Protein AF-A0A7C3KRK9-F1 (afdb_monomer_lite)

pLDDT: mean 82.7, std 10.04, range [40.62, 93.94]

Secondary structure (DSSP, 8-state):
-----HHHHHHHHHHHHHHHHHHHHHHHHS-S-HHHHHHHHHHHHHHHHHHHHHHTT------HHHHHHHHHHHHHHHHHHHHHHHHHHHS-HHHHHHHHHTHHHHHHHHHHHHH-PPP-HHHHHHHHHHHHHHH-

Structure (mmCIF, N/CA/C/O backbone):
data_AF-A0A7C3KRK9-F1
#
_entry.id   AF-A0A7C3KRK9-F1
#
loop_
_atom_site.group_PDB
_atom_site.id
_atom_site.type_symbol
_atom_site.label_atom_id
_atom_site.label_alt_id
_atom_site.label_comp_id
_atom_site.label_asym_id
_atom_site.label_entity_id
_atom_site.label_seq_id
_atom_site.pdbx_PDB_ins_code
_atom_site.Cartn_x
_atom_site.Cartn_y
_atom_site.Cartn_z
_atom_site.occupancy
_atom_site.B_iso_or_equiv
_atom_site.auth_seq_id
_atom_site.auth_comp_id
_atom_site.auth_asym_id
_atom_site.auth_atom_id
_atom_site.pdbx_PDB_model_num
ATOM 1 N N . MET A 1 1 ? -13.122 -12.830 22.934 1.00 40.62 1 MET A N 1
ATOM 2 C CA . MET A 1 1 ? -11.988 -11.939 22.608 1.00 40.62 1 MET A CA 1
ATOM 3 C C . MET A 1 1 ? -10.726 -12.620 23.101 1.00 40.62 1 MET A C 1
ATOM 5 O O . MET A 1 1 ? -10.490 -12.672 24.301 1.00 40.62 1 MET A O 1
ATOM 9 N N . GLU A 1 2 ? -10.026 -13.294 22.194 1.00 44.75 2 GLU A N 1
ATOM 10 C CA . GLU A 1 2 ? -8.923 -14.201 22.517 1.00 44.75 2 GLU A CA 1
ATOM 11 C C . GLU A 1 2 ? -7.657 -13.413 22.881 1.00 44.75 2 GLU A C 1
ATOM 13 O O . GLU A 1 2 ? -7.283 -12.461 22.195 1.00 44.75 2 GLU A O 1
ATOM 18 N N . LYS A 1 3 ? -7.012 -13.791 23.991 1.00 44.69 3 LYS A N 1
ATOM 19 C CA . LYS A 1 3 ? -5.736 -13.230 24.446 1.00 44.69 3 LYS A CA 1
ATOM 20 C C . LYS A 1 3 ? -4.624 -13.684 23.499 1.00 44.69 3 LYS A C 1
ATOM 22 O O . LYS A 1 3 ? -3.943 -14.673 23.764 1.00 44.69 3 LYS A O 1
ATOM 27 N N . VAL A 1 4 ? -4.428 -12.961 22.401 1.00 55.09 4 VAL A N 1
ATOM 28 C CA . VAL A 1 4 ? -3.305 -13.221 21.497 1.00 55.09 4 VAL A CA 1
ATOM 29 C C . VAL A 1 4 ? -2.008 -12.841 22.216 1.00 55.09 4 VAL A C 1
ATOM 31 O O . VAL A 1 4 ? -1.720 -11.674 22.472 1.00 55.09 4 VAL A O 1
ATOM 34 N N . THR A 1 5 ? -1.248 -13.855 22.626 1.00 56.28 5 THR A N 1
ATOM 35 C CA . THR A 1 5 ? 0.038 -13.697 23.319 1.00 56.28 5 THR A CA 1
ATOM 36 C C . THR A 1 5 ? 1.063 -13.084 22.355 1.00 56.28 5 THR A C 1
ATOM 38 O O . THR A 1 5 ? 1.070 -13.432 21.177 1.00 56.28 5 THR A O 1
ATOM 41 N N . ALA A 1 6 ? 1.965 -12.214 22.824 1.00 61.75 6 ALA A N 1
ATOM 42 C CA . ALA A 1 6 ? 2.903 -11.454 21.978 1.00 61.75 6 ALA A CA 1
ATOM 43 C C . ALA A 1 6 ? 3.701 -12.299 20.954 1.00 61.75 6 ALA A C 1
ATOM 45 O O . ALA A 1 6 ? 3.977 -11.831 19.852 1.00 61.75 6 ALA A O 1
ATOM 46 N N . ARG A 1 7 ? 4.016 -13.566 21.268 1.00 61.59 7 ARG A N 1
ATOM 47 C CA . ARG A 1 7 ? 4.690 -14.504 20.347 1.00 61.59 7 ARG A CA 1
ATOM 48 C C . ARG A 1 7 ? 3.815 -14.928 19.158 1.00 61.59 7 ARG A C 1
ATOM 50 O O . ARG A 1 7 ? 4.330 -15.077 18.054 1.00 61.59 7 ARG A O 1
ATOM 57 N N . ASN A 1 8 ? 2.504 -15.071 19.361 1.00 67.75 8 ASN A N 1
ATOM 58 C CA . ASN A 1 8 ? 1.561 -15.393 18.286 1.00 67.75 8 ASN A CA 1
ATOM 59 C C . ASN A 1 8 ? 1.435 -14.225 17.298 1.00 67.75 8 ASN A C 1
ATOM 61 O O . ASN A 1 8 ? 1.325 -14.463 16.100 1.00 67.75 8 ASN A O 1
ATOM 65 N N . ASN A 1 9 ? 1.547 -12.979 17.772 1.00 78.81 9 ASN A N 1
ATOM 66 C CA . ASN A 1 9 ? 1.531 -11.799 16.901 1.00 78.81 9 ASN A CA 1
ATOM 67 C C . ASN A 1 9 ? 2.736 -11.760 15.955 1.00 78.81 9 ASN A C 1
ATOM 69 O O . ASN A 1 9 ? 2.569 -11.441 14.783 1.00 78.81 9 ASN A O 1
ATOM 73 N N . PHE A 1 10 ? 3.935 -12.127 16.422 1.00 84.06 10 PHE A N 1
ATOM 74 C CA . PHE A 1 10 ? 5.116 -12.172 15.553 1.00 84.06 10 PHE A CA 1
ATOM 75 C C . PHE A 1 10 ? 4.976 -13.207 14.437 1.00 84.06 10 PHE A C 1
ATOM 77 O O . PHE A 1 10 ? 5.263 -12.893 13.283 1.00 84.06 10 PHE A O 1
ATOM 84 N N . LEU A 1 11 ? 4.505 -14.415 14.753 1.00 88.31 11 LEU A N 1
ATOM 85 C CA . LEU A 1 11 ? 4.273 -15.450 13.741 1.00 88.31 11 LEU A CA 1
ATOM 86 C C . LEU A 1 11 ? 3.169 -15.044 12.760 1.00 88.31 11 LEU A C 1
ATOM 88 O O . LEU A 1 11 ? 3.333 -15.212 11.554 1.00 88.31 11 LEU A O 1
ATOM 92 N N . LEU A 1 12 ? 2.082 -14.451 13.261 1.00 86.56 12 LEU A N 1
ATOM 93 C CA . LEU A 1 12 ? 0.993 -13.952 12.428 1.00 86.56 12 LEU A CA 1
ATOM 94 C C . LEU A 1 12 ? 1.478 -12.861 11.465 1.00 86.56 12 LEU A C 1
ATOM 96 O O . LEU A 1 12 ? 1.147 -12.903 10.287 1.00 86.56 12 LEU A O 1
ATOM 100 N N . LEU A 1 13 ? 2.300 -11.919 11.938 1.00 88.75 13 LEU A N 1
ATOM 101 C CA . LEU A 1 13 ? 2.879 -10.871 11.094 1.00 88.75 13 LEU A CA 1
ATOM 102 C C . LEU A 1 13 ? 3.757 -11.454 9.986 1.00 88.75 13 LEU A C 1
ATOM 104 O O . LEU A 1 13 ? 3.602 -11.061 8.833 1.00 88.75 13 LEU A O 1
ATOM 108 N N . HIS A 1 14 ? 4.628 -12.418 10.301 1.00 87.38 14 HIS A N 1
ATOM 109 C CA . HIS A 1 14 ? 5.446 -13.078 9.279 1.00 87.38 14 HIS A CA 1
ATOM 110 C C . HIS A 1 14 ? 4.578 -13.809 8.253 1.00 87.38 14 HIS A C 1
ATOM 112 O O . HIS A 1 14 ? 4.842 -13.712 7.058 1.00 87.38 14 HIS A O 1
ATOM 118 N N . LEU A 1 15 ? 3.507 -14.474 8.695 1.00 90.69 15 LEU A N 1
ATOM 119 C CA . LEU A 1 15 ? 2.556 -15.131 7.801 1.00 90.69 15 LEU A CA 1
ATOM 120 C C . LEU A 1 15 ? 1.834 -14.119 6.896 1.00 90.69 15 LEU A C 1
ATOM 122 O O . LEU A 1 15 ? 1.704 -14.352 5.698 1.00 90.69 15 LEU A O 1
ATOM 126 N N . ILE A 1 16 ? 1.397 -12.982 7.445 1.00 90.12 16 ILE A N 1
ATOM 127 C CA . ILE A 1 16 ? 0.744 -11.914 6.677 1.00 90.12 16 ILE A CA 1
ATOM 128 C C . ILE A 1 16 ? 1.701 -11.355 5.628 1.00 90.12 16 ILE A C 1
ATOM 130 O O . ILE A 1 16 ? 1.315 -11.264 4.468 1.00 90.12 16 ILE A O 1
ATOM 134 N N . VAL A 1 17 ? 2.936 -11.014 6.011 1.00 88.06 17 VAL A N 1
ATOM 135 C CA . VAL A 1 17 ? 3.963 -10.496 5.090 1.00 88.06 17 VAL A CA 1
ATOM 136 C C . VAL A 1 17 ? 4.274 -11.517 3.999 1.00 88.06 17 VAL A C 1
ATOM 138 O O . VAL A 1 17 ? 4.365 -11.158 2.828 1.00 88.06 17 VAL A O 1
ATOM 141 N N . PHE A 1 18 ? 4.368 -12.794 4.363 1.00 89.69 18 PHE A N 1
ATOM 142 C CA . PHE A 1 18 ? 4.602 -13.888 3.428 1.00 89.69 18 PHE A CA 1
ATOM 143 C C . PHE A 1 18 ? 3.467 -14.029 2.403 1.00 89.69 18 PHE A C 1
ATOM 145 O O . PHE A 1 18 ? 3.717 -14.022 1.199 1.00 89.69 18 PHE A O 1
ATOM 152 N N . ILE A 1 19 ? 2.210 -14.059 2.861 1.00 89.69 19 ILE A N 1
ATOM 153 C CA . ILE A 1 19 ? 1.031 -14.107 1.984 1.00 89.69 19 ILE A CA 1
ATOM 154 C C . ILE A 1 19 ? 0.949 -12.841 1.115 1.00 89.69 19 ILE A C 1
ATOM 156 O O . ILE A 1 19 ? 0.661 -12.919 -0.081 1.00 89.69 19 ILE A O 1
ATOM 160 N N . TRP A 1 20 ? 1.229 -11.668 1.690 1.00 86.62 20 TRP A N 1
ATOM 161 C CA . TRP A 1 20 ? 1.246 -10.398 0.963 1.00 86.62 20 TRP A CA 1
ATOM 162 C C . TRP A 1 20 ? 2.321 -10.356 -0.122 1.00 86.62 20 TRP A C 1
ATOM 164 O O . TRP A 1 20 ? 2.059 -9.806 -1.189 1.00 86.62 20 TRP A O 1
ATOM 174 N N . GLY A 1 21 ? 3.484 -10.972 0.100 1.00 87.31 21 GLY A N 1
ATOM 175 C CA . GLY A 1 21 ? 4.571 -11.041 -0.880 1.00 87.31 21 GLY A CA 1
ATOM 176 C C . GLY A 1 21 ? 4.194 -11.764 -2.178 1.00 87.31 21 GLY A C 1
ATOM 177 O O . GLY A 1 21 ? 4.710 -11.426 -3.242 1.00 87.31 21 GLY A O 1
ATOM 178 N N . TRP A 1 22 ? 3.244 -12.703 -2.132 1.00 89.25 22 TRP A N 1
ATOM 179 C CA . TRP A 1 22 ? 2.752 -13.400 -3.327 1.00 89.25 22 TRP A CA 1
ATOM 180 C C . TRP A 1 22 ? 1.683 -12.633 -4.111 1.00 89.25 22 TRP A C 1
ATOM 182 O O . TRP A 1 22 ? 1.527 -12.851 -5.313 1.00 89.25 22 TRP A O 1
ATOM 192 N N . SER A 1 23 ? 0.963 -11.706 -3.476 1.00 88.62 23 SER A N 1
ATOM 193 C CA . SER A 1 23 ? -0.122 -10.952 -4.122 1.00 88.62 23 SER A CA 1
ATOM 194 C C . SER A 1 23 ? 0.314 -10.197 -5.400 1.00 88.62 23 SER A C 1
ATOM 196 O O . SER A 1 23 ? -0.371 -10.313 -6.421 1.00 88.62 23 SER A O 1
ATOM 198 N N . PRO A 1 24 ? 1.463 -9.490 -5.428 1.00 87.62 24 PRO A N 1
ATOM 199 C CA . PRO A 1 24 ? 1.992 -8.855 -6.638 1.00 87.62 24 PRO A CA 1
ATOM 200 C C . PRO A 1 24 ? 2.320 -9.846 -7.760 1.00 87.62 24 PRO A C 1
ATOM 202 O O . PRO A 1 24 ? 2.097 -9.552 -8.934 1.00 87.62 24 PRO A O 1
ATOM 205 N N . ILE A 1 25 ? 2.828 -11.027 -7.394 1.00 88.81 25 ILE A N 1
ATOM 206 C CA . ILE A 1 25 ? 3.214 -12.085 -8.333 1.00 88.81 25 ILE A CA 1
ATOM 207 C C . ILE A 1 25 ? 1.968 -12.602 -9.051 1.00 88.81 25 ILE A C 1
ATOM 209 O O . ILE A 1 25 ? 1.923 -12.600 -10.282 1.00 88.81 25 ILE A O 1
ATOM 213 N N . PH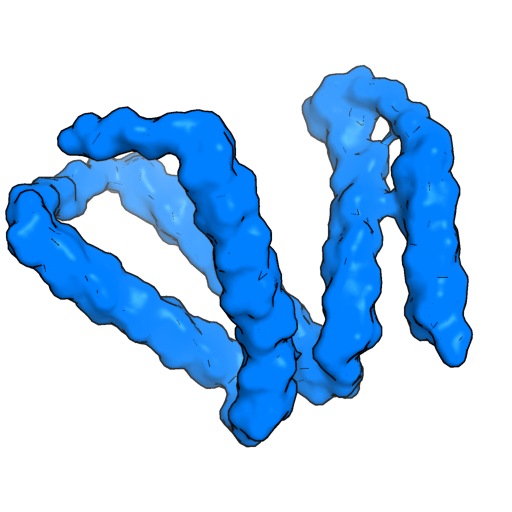E A 1 26 ? 0.914 -12.935 -8.299 1.00 87.69 26 PHE A N 1
ATOM 214 C CA . PHE A 1 26 ? -0.378 -13.306 -8.879 1.00 87.69 26 PHE A CA 1
ATOM 215 C C . PHE A 1 26 ? -0.984 -12.172 -9.710 1.00 87.69 26 PHE A C 1
ATOM 217 O O . PHE A 1 26 ? -1.474 -12.415 -10.811 1.00 87.69 26 PHE A O 1
ATOM 224 N N . GLY A 1 27 ? -0.877 -10.924 -9.243 1.00 85.94 27 GLY A N 1
ATOM 225 C CA . GLY A 1 27 ? -1.312 -9.749 -9.998 1.00 85.94 27 GLY A CA 1
ATOM 226 C C . GLY A 1 27 ? -0.636 -9.617 -11.368 1.00 85.94 27 GLY A C 1
ATOM 227 O O . GLY A 1 27 ? -1.296 -9.269 -12.346 1.00 85.94 27 GLY A O 1
ATOM 228 N N . LYS A 1 28 ? 0.660 -9.941 -11.478 1.00 86.19 28 LYS A N 1
ATOM 229 C CA . LYS A 1 28 ? 1.369 -9.958 -12.767 1.00 86.19 28 LYS A CA 1
ATOM 230 C C . LYS A 1 28 ? 0.896 -11.102 -13.664 1.00 86.19 28 LYS A C 1
ATOM 232 O O . LYS A 1 28 ? 0.634 -10.845 -14.838 1.00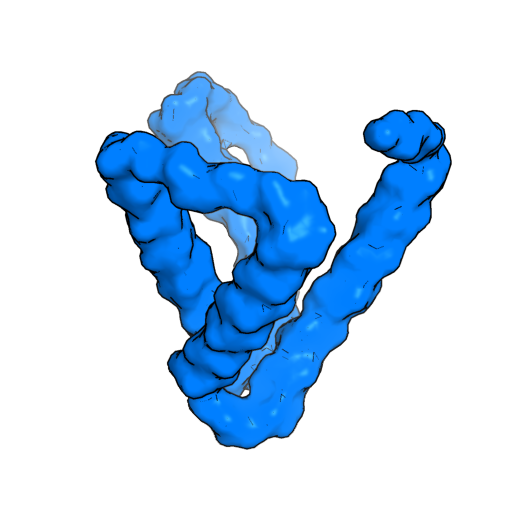 86.19 28 LYS A O 1
ATOM 237 N N . LEU A 1 29 ? 0.767 -12.310 -13.105 1.00 86.69 29 LEU A N 1
ATOM 238 C CA . LEU A 1 29 ? 0.398 -13.550 -13.805 1.00 86.69 29 LEU A CA 1
ATOM 239 C C . LEU A 1 29 ? -1.008 -13.518 -14.421 1.00 86.69 29 LEU A C 1
ATOM 241 O O . LEU A 1 29 ? -1.215 -14.050 -15.507 1.00 86.69 29 LEU A O 1
ATOM 245 N N . ILE A 1 30 ? -1.979 -12.901 -13.748 1.00 85.75 30 ILE A N 1
ATOM 246 C CA . ILE A 1 30 ? -3.370 -12.843 -14.216 1.00 85.75 30 ILE A CA 1
ATOM 247 C C . ILE A 1 30 ? -3.469 -11.917 -15.433 1.00 85.75 30 ILE A C 1
ATOM 249 O O . ILE A 1 30 ? -3.223 -10.736 -15.283 1.00 85.75 30 ILE A O 1
ATOM 253 N N . SER A 1 31 ? -3.887 -12.366 -16.617 1.00 81.19 31 SER A N 1
ATOM 254 C CA . SER A 1 31 ? -3.888 -11.551 -17.859 1.00 81.19 31 SER A CA 1
ATOM 255 C C . SER A 1 31 ? -4.822 -10.327 -17.876 1.00 81.19 31 SER A C 1
ATOM 257 O O . SER A 1 31 ? -4.772 -9.527 -18.803 1.00 81.19 31 SER A O 1
ATOM 259 N N . VAL A 1 32 ? -5.671 -10.189 -16.862 1.00 86.50 32 VAL A N 1
ATOM 260 C CA . VAL A 1 32 ? -6.661 -9.118 -16.697 1.00 86.50 32 VAL A CA 1
ATOM 261 C C . VAL A 1 32 ? -5.981 -7.766 -16.430 1.00 86.50 32 VAL A C 1
ATOM 263 O O . VAL A 1 32 ? -4.917 -7.705 -15.802 1.00 86.50 32 VAL A O 1
ATOM 266 N N . ASP A 1 33 ? -6.602 -6.681 -16.903 1.00 86.25 33 ASP A N 1
ATOM 267 C CA . ASP A 1 33 ? -6.120 -5.315 -16.678 1.00 86.25 33 ASP A CA 1
ATOM 268 C C . ASP A 1 33 ? -6.128 -4.934 -15.183 1.00 86.25 33 ASP A C 1
ATOM 270 O O . ASP A 1 33 ? -6.921 -5.456 -14.391 1.00 86.25 33 ASP A O 1
ATOM 274 N N . ALA A 1 34 ? -5.251 -4.007 -14.783 1.00 85.88 34 ALA A N 1
ATOM 275 C CA . ALA A 1 34 ? -5.109 -3.578 -13.392 1.00 85.88 34 ALA A CA 1
ATOM 276 C C . ALA A 1 34 ? -6.430 -3.072 -12.792 1.00 85.88 34 ALA A C 1
ATOM 278 O O . ALA A 1 34 ? -6.736 -3.384 -11.638 1.00 85.88 34 ALA A O 1
ATOM 279 N N . LEU A 1 35 ? -7.236 -2.344 -13.572 1.00 88.06 35 LEU A N 1
ATOM 280 C CA . LEU A 1 35 ? -8.523 -1.835 -13.106 1.00 88.06 35 LEU A CA 1
ATOM 281 C C . LEU A 1 35 ? -9.471 -2.986 -12.758 1.00 88.06 35 LEU A C 1
ATOM 283 O O . LEU A 1 35 ? -10.022 -3.038 -11.658 1.00 88.06 35 LEU A O 1
ATOM 287 N N . GLN A 1 36 ? -9.625 -3.937 -13.678 1.00 87.94 36 GLN A N 1
ATOM 288 C CA . GLN A 1 36 ? -10.498 -5.097 -13.505 1.00 87.94 36 GLN A CA 1
ATOM 289 C C . GLN A 1 36 ? -10.037 -5.974 -12.329 1.00 87.94 36 GLN A C 1
ATOM 291 O O . GLN A 1 36 ? -10.861 -6.419 -11.532 1.00 87.94 36 GLN A O 1
ATOM 296 N N . LEU A 1 37 ? -8.725 -6.159 -12.156 1.00 88.25 37 LEU A N 1
ATOM 297 C CA . LEU A 1 37 ? -8.167 -6.927 -11.043 1.00 88.25 37 LEU A CA 1
ATOM 298 C C . LEU A 1 37 ? -8.492 -6.301 -9.676 1.00 88.25 37 LEU A C 1
ATOM 300 O O . LEU A 1 37 ? -8.901 -7.009 -8.751 1.00 88.25 37 LEU A O 1
ATOM 304 N N . VAL A 1 38 ? -8.363 -4.975 -9.550 1.00 88.50 38 VAL A N 1
ATOM 305 C CA . VAL A 1 38 ? -8.736 -4.252 -8.323 1.00 88.50 38 VAL A CA 1
ATOM 306 C C . VAL A 1 38 ? -10.240 -4.337 -8.076 1.00 88.50 38 VAL A C 1
ATOM 308 O O . VAL A 1 38 ? -10.643 -4.621 -6.947 1.00 88.50 38 VAL A O 1
ATOM 311 N N . TRP A 1 39 ? -11.065 -4.180 -9.116 1.00 88.94 39 TRP A N 1
ATOM 312 C CA . TRP A 1 39 ? -12.519 -4.331 -9.011 1.00 88.94 39 TRP A CA 1
ATOM 313 C C . TRP A 1 39 ? -12.924 -5.692 -8.454 1.00 88.94 39 TRP A C 1
ATOM 315 O O . TRP A 1 39 ? -13.691 -5.746 -7.493 1.00 88.94 39 TRP A O 1
ATOM 325 N N . PHE A 1 40 ? -12.376 -6.786 -8.991 1.00 90.19 40 PHE A N 1
ATOM 326 C CA . PHE A 1 40 ? -12.666 -8.125 -8.476 1.00 90.19 40 PHE A CA 1
ATOM 327 C C . PHE A 1 40 ? -12.224 -8.285 -7.022 1.00 90.19 40 PHE A C 1
ATOM 329 O O . PHE A 1 40 ? -12.967 -8.833 -6.209 1.00 90.19 40 PHE A O 1
ATOM 336 N N . ARG A 1 41 ? -11.048 -7.768 -6.653 1.00 87.12 41 ARG A N 1
ATOM 337 C CA . ARG A 1 41 ? -10.556 -7.861 -5.274 1.00 87.12 41 ARG A CA 1
ATOM 338 C C . ARG A 1 41 ? -11.450 -7.103 -4.287 1.00 87.12 41 ARG A C 1
ATOM 340 O O . ARG A 1 41 ? -11.734 -7.615 -3.202 1.00 87.12 41 ARG A O 1
ATOM 347 N N . VAL A 1 42 ? -11.913 -5.909 -4.656 1.00 89.94 42 VAL A N 1
ATOM 348 C CA . VAL A 1 42 ? -12.848 -5.120 -3.840 1.00 89.94 42 VAL A CA 1
ATOM 349 C C . VAL A 1 42 ? -14.209 -5.813 -3.769 1.00 89.94 42 VAL A C 1
ATOM 351 O O . VAL A 1 42 ? -14.767 -5.920 -2.681 1.00 89.94 42 VAL A O 1
ATOM 354 N N . LEU A 1 43 ? -14.701 -6.374 -4.878 1.00 91.50 43 LEU A N 1
ATOM 355 C CA . LEU A 1 43 ? -15.953 -7.130 -4.914 1.00 91.50 43 LEU A CA 1
ATOM 356 C C . LEU A 1 43 ? -15.916 -8.334 -3.965 1.00 91.50 43 LEU A C 1
ATOM 358 O O . LEU A 1 43 ? -16.811 -8.487 -3.137 1.00 91.50 43 LEU A O 1
ATOM 362 N N . PHE A 1 44 ? -14.860 -9.151 -4.025 1.00 92.00 44 PHE A N 1
ATOM 363 C CA . PHE A 1 44 ? -14.691 -10.268 -3.094 1.00 92.00 44 PHE A CA 1
ATOM 364 C C . PHE A 1 44 ? -14.608 -9.787 -1.647 1.00 92.00 44 PHE A C 1
ATOM 366 O O . PHE A 1 44 ? -15.233 -10.381 -0.774 1.00 92.00 44 PHE A O 1
ATOM 373 N N . THR A 1 45 ? -13.898 -8.688 -1.389 1.00 90.44 45 THR A N 1
ATOM 374 C CA . THR A 1 45 ? -13.812 -8.107 -0.042 1.00 90.44 45 THR A CA 1
ATOM 375 C C . THR A 1 45 ? -15.193 -7.726 0.479 1.00 90.44 45 THR A C 1
ATOM 377 O O . THR A 1 45 ? -15.536 -8.098 1.597 1.00 90.44 45 THR A O 1
ATOM 380 N N . ILE A 1 46 ? -16.009 -7.051 -0.336 1.00 90.44 46 ILE A N 1
ATOM 381 C CA . ILE A 1 46 ? -17.385 -6.702 0.029 1.00 90.44 46 ILE A CA 1
ATOM 382 C C . ILE A 1 46 ? -18.170 -7.975 0.340 1.00 90.44 46 ILE A C 1
ATOM 384 O O . ILE A 1 46 ? -18.748 -8.061 1.415 1.00 90.44 46 ILE A O 1
ATOM 388 N N . VAL A 1 47 ? -18.150 -8.987 -0.531 1.00 93.81 47 VAL A N 1
ATOM 389 C CA . VAL A 1 47 ? -18.904 -10.235 -0.320 1.00 93.81 47 VAL A CA 1
ATOM 390 C C . VAL A 1 47 ? -18.482 -10.944 0.971 1.00 93.81 47 VAL A C 1
ATOM 392 O O . VAL A 1 47 ? -19.334 -11.246 1.804 1.00 93.81 47 VAL A O 1
ATOM 395 N N . PHE A 1 48 ? -17.182 -11.175 1.174 1.00 93.44 48 PHE A N 1
ATOM 396 C CA . PHE A 1 48 ? -16.681 -11.904 2.342 1.00 93.44 48 PHE A CA 1
ATOM 397 C C . PHE A 1 48 ? -16.882 -11.133 3.644 1.00 93.44 48 PHE A C 1
ATOM 399 O O . PHE A 1 48 ? -17.318 -11.721 4.631 1.00 93.44 48 PHE A O 1
ATOM 406 N N . VAL A 1 49 ? -16.609 -9.824 3.656 1.00 90.19 49 VAL A N 1
ATOM 407 C CA . VAL A 1 49 ? -16.811 -8.996 4.852 1.00 90.19 49 VAL A CA 1
ATOM 408 C C . VAL A 1 49 ? -18.298 -8.892 5.176 1.00 90.19 49 VAL A C 1
ATOM 410 O O . VAL A 1 49 ? -18.666 -9.074 6.331 1.00 90.19 49 VAL A O 1
ATOM 413 N N . SER A 1 50 ? -19.166 -8.696 4.179 1.00 88.62 50 SER A N 1
ATOM 414 C CA . SER A 1 50 ? -20.622 -8.656 4.390 1.00 88.62 50 SER A CA 1
ATOM 415 C C . SER A 1 50 ? -21.144 -9.982 4.940 1.00 88.62 50 SER A C 1
ATOM 417 O O . SER A 1 50 ? -21.878 -9.996 5.924 1.00 88.62 50 SER A O 1
ATOM 419 N N . ALA A 1 51 ? -20.734 -11.107 4.342 1.00 92.06 51 ALA A N 1
ATOM 420 C CA . ALA A 1 51 ? -21.116 -12.439 4.802 1.00 92.06 51 ALA A CA 1
ATOM 421 C C . ALA A 1 51 ? -20.639 -12.692 6.237 1.00 92.06 51 ALA A C 1
ATOM 423 O O . ALA A 1 51 ? -21.400 -13.189 7.068 1.00 92.06 51 ALA A O 1
ATOM 424 N N . TYR A 1 52 ? -19.405 -12.290 6.550 1.00 91.56 52 TYR A N 1
ATOM 425 C CA . TYR A 1 52 ? -18.859 -12.384 7.897 1.00 91.56 52 TYR A CA 1
ATOM 426 C C . TYR A 1 52 ? -19.642 -11.520 8.893 1.00 91.56 52 TYR A C 1
ATOM 428 O O . TYR A 1 52 ? -19.994 -12.006 9.962 1.00 91.56 52 TYR A O 1
ATOM 436 N N . MET A 1 53 ? -19.987 -10.280 8.534 1.00 88.25 53 MET A N 1
ATOM 437 C CA . MET A 1 53 ? -20.777 -9.373 9.374 1.00 88.25 53 MET A CA 1
ATOM 438 C C . MET A 1 53 ? -22.183 -9.904 9.670 1.00 88.25 53 MET A C 1
ATOM 440 O O . MET A 1 53 ? -22.648 -9.807 10.807 1.00 88.25 53 MET A O 1
ATOM 444 N N . ILE A 1 54 ? -22.839 -10.507 8.674 1.00 88.19 54 ILE A N 1
ATOM 445 C CA . ILE A 1 54 ? -24.136 -11.175 8.851 1.00 88.19 54 ILE A CA 1
ATOM 446 C C . ILE A 1 54 ? -23.986 -12.372 9.796 1.00 88.19 54 ILE A C 1
ATOM 448 O O . ILE A 1 54 ? -24.806 -12.548 10.698 1.00 88.19 54 ILE A O 1
ATOM 452 N N . TYR A 1 55 ? -22.920 -13.162 9.634 1.00 92.06 55 TYR A N 1
ATOM 453 C CA . TYR A 1 55 ? -22.638 -14.317 10.487 1.00 92.06 55 TYR A CA 1
ATOM 454 C C . TYR A 1 55 ? -22.461 -13.925 11.962 1.00 92.06 55 TYR A C 1
ATOM 456 O O . TYR A 1 55 ? -23.027 -14.571 12.841 1.00 92.06 55 TYR A O 1
ATOM 464 N N . ILE A 1 56 ? -21.751 -12.828 12.243 1.00 91.94 56 ILE A N 1
ATOM 465 C CA . ILE A 1 56 ? -21.562 -12.318 13.613 1.00 91.94 56 ILE A CA 1
ATOM 466 C C . 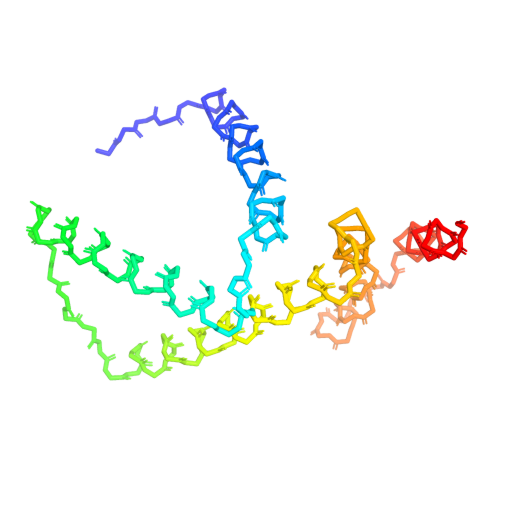ILE A 1 56 ? -22.719 -11.429 14.111 1.00 91.94 56 ILE A C 1
ATOM 468 O O . ILE A 1 56 ? -22.657 -10.938 15.236 1.00 91.94 56 ILE A O 1
ATOM 472 N N . ARG A 1 57 ? -23.767 -11.225 13.294 1.00 85.44 57 ARG A N 1
ATOM 473 C CA . ARG A 1 57 ? -24.935 -10.362 13.567 1.00 85.44 57 ARG A CA 1
ATOM 474 C C . ARG A 1 57 ? -24.567 -8.949 14.031 1.00 85.44 57 ARG A C 1
ATOM 476 O O . ARG A 1 57 ? -25.169 -8.418 14.961 1.00 85.44 57 ARG A O 1
ATOM 483 N N . GLN A 1 58 ? -23.565 -8.344 13.401 1.00 80.44 58 GLN A N 1
ATOM 484 C CA . GLN A 1 58 ? -23.132 -6.997 13.764 1.00 80.44 58 GLN A CA 1
ATOM 485 C C . GLN A 1 58 ? -24.020 -5.940 13.096 1.00 80.44 58 GLN A C 1
ATOM 487 O O . GLN A 1 58 ? -24.281 -6.012 11.894 1.00 80.44 58 GLN A O 1
ATOM 492 N N . ASP A 1 59 ? -24.455 -4.939 13.864 1.00 76.88 59 ASP A N 1
ATOM 493 C CA . ASP A 1 59 ? -25.210 -3.808 13.325 1.00 76.88 59 ASP A CA 1
ATOM 494 C C . ASP A 1 59 ? -24.345 -2.977 12.363 1.00 76.88 59 ASP A C 1
ATOM 496 O O . ASP A 1 59 ? -23.295 -2.450 12.727 1.00 76.88 59 ASP A O 1
ATOM 500 N N . LEU A 1 60 ? -24.827 -2.819 11.128 1.00 73.19 60 LEU A N 1
ATOM 501 C CA . LEU A 1 60 ? -24.216 -2.027 10.047 1.00 73.19 60 LEU A CA 1
ATOM 502 C C . LEU A 1 60 ? -24.567 -0.530 10.121 1.00 73.19 60 LEU A C 1
ATOM 504 O O . LEU A 1 60 ? -24.409 0.205 9.147 1.00 73.19 60 LEU A O 1
ATOM 508 N N . ARG A 1 61 ? -25.091 -0.064 11.259 1.00 78.38 61 ARG A N 1
ATOM 509 C CA . ARG A 1 61 ? -25.512 1.330 11.430 1.00 78.38 61 ARG A CA 1
ATOM 510 C C . ARG A 1 61 ? -24.289 2.229 11.574 1.00 78.38 61 ARG A C 1
ATOM 512 O O . ARG A 1 61 ? -23.714 2.351 12.650 1.00 78.38 61 ARG A O 1
ATOM 519 N N . ILE A 1 62 ? -23.916 2.865 10.472 1.00 80.38 62 ILE A N 1
ATOM 520 C CA . ILE A 1 62 ? -22.833 3.843 10.389 1.00 80.38 62 ILE A CA 1
ATOM 521 C C . ILE A 1 62 ? -23.479 5.226 10.263 1.00 80.38 62 ILE A C 1
ATOM 523 O O . ILE A 1 62 ? -24.412 5.399 9.483 1.00 80.38 62 ILE A O 1
ATOM 527 N N . GLY A 1 63 ? -23.017 6.208 11.039 1.00 86.62 63 GLY A N 1
ATOM 528 C CA . GLY A 1 63 ? -23.498 7.585 10.908 1.00 86.62 63 GLY A CA 1
ATOM 529 C C . GLY A 1 63 ? -23.020 8.233 9.604 1.00 86.62 63 GLY A C 1
ATOM 530 O O . GLY A 1 63 ? -21.929 7.928 9.126 1.00 86.62 63 GLY A O 1
ATOM 531 N N . ASP A 1 64 ? -23.783 9.181 9.056 1.00 85.31 64 ASP A N 1
ATOM 532 C CA . ASP A 1 64 ? -23.506 9.807 7.746 1.00 85.31 64 ASP A CA 1
ATOM 533 C C . ASP A 1 64 ? -22.087 10.399 7.630 1.00 85.31 64 ASP A C 1
ATOM 535 O O . ASP A 1 64 ? -21.439 10.328 6.584 1.00 85.31 64 ASP A O 1
ATOM 539 N N . LYS A 1 65 ? -21.558 10.942 8.736 1.00 86.69 65 LYS A N 1
ATOM 540 C CA . LYS A 1 65 ? -20.187 11.476 8.804 1.00 86.69 65 LYS A CA 1
ATOM 541 C C . LYS A 1 65 ? -19.124 10.390 8.656 1.00 86.69 65 LYS A C 1
ATOM 543 O O . LYS A 1 65 ? -18.092 10.622 8.028 1.00 86.69 65 LYS A O 1
ATOM 548 N N . ASP A 1 66 ? -19.357 9.225 9.246 1.00 87.50 66 ASP A N 1
ATOM 549 C CA . ASP A 1 66 ? -18.423 8.105 9.178 1.00 87.50 66 ASP A CA 1
ATOM 550 C C . ASP A 1 66 ? -18.549 7.370 7.843 1.00 87.50 66 ASP A C 1
ATOM 552 O O . ASP A 1 66 ? -17.539 6.917 7.308 1.00 87.50 66 ASP A O 1
ATOM 556 N N . LEU A 1 67 ? -19.741 7.370 7.236 1.00 88.94 67 LEU A N 1
ATOM 557 C CA . LEU A 1 67 ? -19.940 6.910 5.865 1.00 88.94 67 LEU A CA 1
ATOM 558 C C . LEU A 1 67 ? -19.122 7.747 4.873 1.00 88.94 67 LEU A C 1
ATOM 560 O O . LEU A 1 67 ? -18.420 7.191 4.030 1.00 88.94 67 LEU A O 1
ATOM 564 N N . TYR A 1 68 ? -19.142 9.078 5.004 1.00 91.44 68 TYR A N 1
ATOM 565 C CA . TYR A 1 68 ? -18.327 9.950 4.156 1.00 91.44 68 TYR A CA 1
ATOM 566 C C . TYR A 1 68 ? -16.825 9.683 4.324 1.00 91.44 68 TYR A C 1
ATOM 568 O O . TYR A 1 68 ? -16.106 9.536 3.336 1.00 91.44 68 TYR A O 1
ATOM 576 N N . LYS A 1 69 ? -16.340 9.550 5.567 1.00 91.19 69 LYS A N 1
ATOM 577 C CA . LYS A 1 69 ? -14.935 9.186 5.822 1.00 91.19 69 LYS A CA 1
ATOM 578 C C . LYS A 1 69 ? -14.580 7.840 5.196 1.00 91.19 69 LYS A C 1
ATOM 580 O O . LYS A 1 69 ? -13.523 7.725 4.583 1.00 91.19 69 LYS A O 1
ATOM 585 N N . LEU A 1 70 ? -15.458 6.845 5.327 1.00 89.75 70 LEU A N 1
ATOM 586 C CA . LEU A 1 70 ? -15.253 5.516 4.760 1.00 89.75 70 LEU A CA 1
ATOM 587 C C . LEU A 1 70 ? -15.156 5.569 3.232 1.00 89.75 70 LEU A C 1
ATOM 589 O O . LEU A 1 70 ? -14.276 4.929 2.665 1.00 89.75 70 LEU A O 1
ATOM 593 N N . LEU A 1 71 ? -15.999 6.370 2.574 1.00 90.69 71 LEU A N 1
ATOM 594 C CA . LEU A 1 71 ? -15.943 6.576 1.125 1.00 90.69 71 LEU A CA 1
ATOM 595 C C . LEU A 1 71 ? -14.633 7.236 0.690 1.00 90.69 71 LEU A C 1
ATOM 597 O O . LEU A 1 71 ? -13.998 6.757 -0.246 1.00 90.69 71 LEU A O 1
ATOM 601 N N . VAL A 1 72 ? -14.197 8.295 1.378 1.00 93.94 72 VAL A N 1
ATOM 602 C CA . VAL A 1 72 ? -12.940 8.990 1.053 1.00 93.94 72 VAL A CA 1
ATOM 603 C C . VAL A 1 72 ? -11.740 8.062 1.238 1.00 93.94 72 VAL A C 1
ATOM 605 O O . VAL A 1 72 ? -10.910 7.936 0.340 1.00 93.94 72 VAL A O 1
ATOM 608 N N . ILE A 1 73 ? -11.662 7.367 2.375 1.00 92.50 73 ILE A N 1
ATOM 609 C CA . ILE A 1 73 ? -10.579 6.417 2.658 1.00 92.50 73 ILE A CA 1
ATOM 610 C C . ILE A 1 73 ? -10.612 5.261 1.651 1.00 92.50 73 ILE A C 1
ATOM 612 O O . ILE A 1 73 ? -9.574 4.890 1.106 1.00 92.50 73 ILE A O 1
ATOM 616 N N . GLY A 1 74 ? -11.799 4.730 1.354 1.00 90.25 74 GLY A N 1
ATOM 617 C CA . GLY A 1 74 ? -11.996 3.679 0.360 1.00 90.25 74 GLY A CA 1
ATOM 618 C C . GLY A 1 74 ? -11.535 4.100 -1.034 1.00 90.25 74 GLY A C 1
ATOM 619 O O . GLY A 1 74 ? -10.829 3.338 -1.690 1.00 90.25 74 GLY A O 1
ATOM 620 N N . ALA A 1 75 ? -11.853 5.324 -1.462 1.00 91.06 75 ALA A N 1
ATOM 621 C CA . ALA A 1 75 ? -11.417 5.869 -2.746 1.00 91.06 75 ALA A CA 1
ATOM 622 C C . ALA A 1 75 ? -9.890 6.026 -2.818 1.00 91.06 75 ALA A C 1
ATOM 624 O O . ALA A 1 75 ? -9.279 5.610 -3.802 1.00 91.06 75 ALA A O 1
ATOM 625 N N . ILE A 1 76 ? -9.261 6.556 -1.762 1.00 93.12 76 ILE A N 1
ATOM 626 C CA . ILE A 1 76 ? -7.797 6.692 -1.678 1.00 93.12 76 ILE A CA 1
ATOM 627 C C . ILE A 1 76 ? -7.127 5.317 -1.760 1.00 93.12 76 ILE A C 1
ATOM 629 O O . ILE A 1 76 ? -6.184 5.129 -2.528 1.00 93.12 76 ILE A O 1
ATOM 633 N N . ILE A 1 77 ? -7.630 4.337 -1.005 1.00 90.75 77 ILE A N 1
ATOM 634 C CA . ILE A 1 77 ? -7.089 2.975 -0.993 1.00 90.75 77 ILE A CA 1
ATOM 635 C C . ILE A 1 77 ? -7.295 2.293 -2.352 1.00 90.75 77 ILE A C 1
ATOM 637 O O . ILE A 1 77 ? -6.376 1.647 -2.852 1.00 90.75 77 ILE A O 1
ATOM 641 N N . ALA A 1 78 ? -8.463 2.447 -2.980 1.00 89.75 78 ALA A N 1
ATOM 642 C CA . ALA A 1 78 ? -8.734 1.888 -4.303 1.00 89.75 78 ALA A CA 1
ATOM 643 C C . ALA A 1 78 ? -7.791 2.471 -5.364 1.00 89.75 78 ALA A C 1
ATOM 645 O O . ALA A 1 78 ? -7.193 1.719 -6.134 1.00 89.75 78 ALA A O 1
ATOM 646 N N . PHE A 1 79 ? -7.601 3.793 -5.358 1.00 91.50 79 PHE A N 1
ATOM 647 C CA . PHE A 1 79 ? -6.660 4.467 -6.249 1.00 91.50 79 PHE A CA 1
ATOM 648 C C . PHE A 1 79 ? -5.221 3.997 -6.013 1.00 91.50 79 PHE A C 1
ATOM 650 O O . PHE A 1 79 ? -4.502 3.683 -6.960 1.00 91.50 79 PHE A O 1
ATOM 657 N N . HIS A 1 80 ? -4.817 3.867 -4.749 1.00 90.44 80 HIS A N 1
ATOM 658 C CA . HIS A 1 80 ? -3.510 3.334 -4.385 1.00 90.44 80 HIS A CA 1
ATOM 659 C C . HIS A 1 80 ? -3.286 1.915 -4.937 1.00 90.44 80 HIS A C 1
ATOM 661 O O . HIS A 1 80 ? -2.273 1.664 -5.591 1.00 90.44 80 HIS A O 1
ATOM 667 N N . TRP A 1 81 ? -4.239 0.998 -4.731 1.00 89.12 81 TRP A N 1
ATOM 668 C CA . TRP A 1 81 ? -4.148 -0.368 -5.259 1.00 89.12 81 TRP A CA 1
ATOM 669 C C . TRP A 1 81 ? -4.119 -0.400 -6.783 1.00 89.12 81 TRP A C 1
ATOM 671 O O . TRP A 1 81 ? -3.364 -1.187 -7.354 1.00 89.12 81 TRP A O 1
ATOM 681 N N . TYR A 1 82 ? -4.896 0.460 -7.442 1.00 90.94 82 TYR A N 1
ATOM 682 C CA . TYR A 1 82 ? -4.852 0.601 -8.893 1.00 90.94 82 TYR A CA 1
ATOM 683 C C . TYR A 1 82 ? -3.452 0.995 -9.372 1.00 90.94 82 TYR A C 1
ATOM 685 O O . TYR A 1 82 ? -2.872 0.277 -10.184 1.00 90.94 82 TYR A O 1
ATOM 693 N N . CYS A 1 83 ? -2.867 2.059 -8.817 1.00 91.38 83 CYS A N 1
ATOM 694 C CA . CYS A 1 83 ? -1.514 2.496 -9.165 1.00 91.38 83 CYS A CA 1
ATOM 695 C C . CYS A 1 83 ? -0.471 1.396 -8.924 1.00 91.38 83 CYS A C 1
ATOM 697 O O . CYS A 1 83 ? 0.401 1.177 -9.764 1.00 91.38 83 CYS A O 1
ATOM 699 N N . PHE A 1 84 ? -0.587 0.666 -7.813 1.00 89.50 84 PHE A N 1
ATOM 700 C CA . PHE A 1 84 ? 0.313 -0.432 -7.473 1.00 89.50 84 PHE A CA 1
ATOM 701 C C . PHE A 1 84 ? 0.266 -1.571 -8.504 1.00 89.50 84 PHE A C 1
ATOM 703 O O . PHE A 1 84 ? 1.300 -1.959 -9.052 1.00 89.50 84 PHE A O 1
ATOM 710 N N . TYR A 1 85 ? -0.926 -2.084 -8.828 1.00 88.69 85 TYR A N 1
ATOM 711 C CA . TYR A 1 85 ? -1.059 -3.163 -9.814 1.00 88.69 85 TYR A CA 1
ATOM 712 C C . TYR A 1 85 ? -0.768 -2.697 -11.239 1.00 88.69 85 TYR A C 1
ATOM 714 O O . TYR A 1 85 ? -0.188 -3.453 -12.017 1.00 88.69 85 TYR A O 1
ATOM 722 N N . HIS A 1 86 ? -1.098 -1.451 -11.576 1.00 91.00 86 HIS A N 1
ATOM 723 C CA . HIS A 1 86 ? -0.744 -0.868 -12.864 1.00 91.00 86 HIS A CA 1
ATOM 724 C C . HIS A 1 86 ? 0.782 -0.774 -13.031 1.00 91.00 86 HIS A C 1
ATOM 726 O O . HIS A 1 86 ? 1.315 -1.181 -14.062 1.00 91.00 86 HIS A O 1
ATOM 732 N N . ALA A 1 87 ? 1.514 -0.340 -11.997 1.00 89.50 87 ALA A N 1
ATOM 733 C CA . ALA A 1 87 ? 2.978 -0.317 -12.014 1.00 89.50 87 ALA A CA 1
ATOM 734 C C . ALA A 1 87 ? 3.579 -1.720 -12.211 1.00 89.50 87 ALA A C 1
ATOM 736 O O . ALA A 1 87 ? 4.500 -1.889 -13.013 1.00 89.50 87 ALA A O 1
ATOM 737 N N . ILE A 1 88 ? 3.022 -2.743 -11.553 1.00 90.31 88 ILE A N 1
ATOM 738 C CA . ILE A 1 88 ? 3.431 -4.147 -11.740 1.00 90.31 88 ILE A CA 1
ATOM 739 C C . ILE A 1 88 ? 3.187 -4.605 -13.185 1.00 90.31 88 ILE A C 1
ATOM 741 O O . ILE A 1 88 ? 4.028 -5.287 -13.780 1.00 90.31 88 ILE A O 1
ATOM 745 N N . LYS A 1 89 ? 2.042 -4.235 -13.770 1.00 86.25 89 LYS A N 1
ATOM 746 C CA . LYS A 1 89 ? 1.675 -4.608 -15.140 1.00 86.25 89 LYS A CA 1
ATOM 747 C C . LYS A 1 89 ? 2.608 -4.003 -16.178 1.00 86.25 89 LYS A C 1
ATOM 749 O O . LYS A 1 89 ? 3.078 -4.753 -17.032 1.00 86.25 89 LYS A O 1
ATOM 754 N N . VAL A 1 90 ? 2.919 -2.716 -16.051 1.00 88.94 90 VAL A N 1
ATOM 755 C CA . VAL A 1 90 ? 3.805 -1.984 -16.969 1.00 88.94 90 VAL A CA 1
ATOM 756 C C . VAL A 1 90 ? 5.276 -2.386 -16.806 1.00 88.94 90 VAL A C 1
ATOM 758 O O . VAL A 1 90 ? 6.006 -2.416 -17.790 1.00 88.94 90 VAL A O 1
ATOM 761 N N . SER A 1 91 ? 5.715 -2.729 -15.592 1.00 86.75 91 SER A N 1
ATOM 762 C CA . SER A 1 91 ? 7.115 -3.077 -15.299 1.00 86.75 91 SER A CA 1
ATOM 763 C C . SER A 1 91 ? 7.280 -4.555 -14.905 1.00 86.75 91 SER A C 1
ATOM 765 O O . SER A 1 91 ? 6.783 -5.449 -15.593 1.00 86.75 91 SER A O 1
ATOM 767 N N . ASN A 1 92 ? 7.969 -4.838 -13.798 1.00 87.25 92 ASN A N 1
ATOM 768 C CA . ASN A 1 92 ? 8.093 -6.158 -13.195 1.00 87.25 92 ASN A CA 1
ATOM 769 C C . ASN A 1 92 ? 7.778 -6.073 -11.694 1.00 87.25 92 ASN A C 1
ATOM 771 O O . ASN A 1 92 ? 7.926 -5.022 -11.072 1.00 87.25 92 ASN A O 1
ATOM 775 N N . VAL A 1 93 ? 7.367 -7.196 -11.110 1.00 87.38 93 VAL A N 1
ATOM 776 C CA . VAL A 1 93 ? 7.003 -7.314 -9.694 1.00 87.38 93 VAL A CA 1
ATOM 777 C C . VAL A 1 93 ? 8.132 -6.818 -8.789 1.00 87.38 93 VAL A C 1
ATOM 779 O O . VAL A 1 93 ? 7.878 -6.038 -7.875 1.00 87.38 93 VAL A O 1
ATOM 782 N N . SER A 1 94 ? 9.376 -7.210 -9.079 1.00 86.25 94 SER A N 1
ATOM 783 C CA . SER A 1 94 ? 10.546 -6.800 -8.297 1.00 86.25 94 SER A CA 1
ATOM 784 C C . SER A 1 94 ? 10.757 -5.286 -8.328 1.00 86.25 94 SER A C 1
ATOM 786 O O . SER A 1 94 ? 10.877 -4.669 -7.276 1.00 86.25 94 SER A O 1
ATOM 788 N N . VAL A 1 95 ? 10.724 -4.667 -9.514 1.00 85.44 95 VAL A N 1
ATOM 789 C CA . VAL A 1 95 ? 10.925 -3.215 -9.668 1.00 85.44 95 VAL A CA 1
ATOM 790 C C . VAL A 1 95 ? 9.816 -2.436 -8.960 1.00 85.44 95 VAL A C 1
ATOM 792 O O . VAL A 1 95 ? 10.098 -1.495 -8.223 1.00 85.44 95 VAL A O 1
ATOM 795 N N . ALA A 1 96 ? 8.560 -2.866 -9.106 1.00 88.00 96 ALA A N 1
ATOM 796 C CA . ALA A 1 96 ? 7.428 -2.243 -8.429 1.00 88.00 96 ALA A CA 1
ATOM 797 C C . ALA A 1 96 ? 7.530 -2.334 -6.893 1.00 88.00 96 ALA A C 1
ATOM 799 O O . ALA A 1 96 ? 7.193 -1.374 -6.205 1.00 88.00 96 ALA A O 1
ATOM 800 N N . LEU A 1 97 ? 8.025 -3.449 -6.341 1.00 86.50 97 LEU A N 1
ATOM 801 C CA . LEU A 1 97 ? 8.227 -3.623 -4.894 1.00 86.50 97 LEU A CA 1
ATOM 802 C C . LEU A 1 97 ? 9.389 -2.786 -4.347 1.00 86.50 97 LEU A C 1
ATOM 804 O O . LEU A 1 97 ? 9.283 -2.210 -3.261 1.00 86.50 97 LEU A O 1
ATOM 808 N N . VAL A 1 98 ? 10.487 -2.688 -5.097 1.00 84.00 98 VAL A N 1
ATOM 809 C CA . VAL A 1 98 ? 11.628 -1.838 -4.732 1.00 84.00 98 VAL A CA 1
ATOM 810 C C . VAL A 1 98 ? 11.203 -0.367 -4.768 1.00 84.00 98 VAL A C 1
ATOM 812 O O . VAL A 1 98 ? 11.428 0.361 -3.802 1.00 84.00 98 VAL A O 1
ATOM 815 N N . ALA A 1 99 ? 10.470 0.049 -5.805 1.00 84.81 99 ALA A N 1
ATOM 816 C CA . ALA A 1 99 ? 9.869 1.378 -5.869 1.00 84.81 99 ALA A CA 1
ATOM 817 C C . ALA A 1 99 ? 8.873 1.616 -4.721 1.00 84.81 99 ALA A C 1
ATOM 819 O O . ALA A 1 99 ? 8.914 2.666 -4.090 1.00 84.81 99 ALA A O 1
ATOM 820 N N . PHE A 1 100 ? 8.032 0.639 -4.368 1.00 84.81 100 PHE A N 1
ATOM 821 C CA . PHE A 1 100 ? 7.126 0.741 -3.217 1.00 84.81 100 PHE A CA 1
ATOM 822 C C . PHE A 1 100 ? 7.888 0.936 -1.896 1.00 84.81 100 PHE A C 1
ATOM 824 O O . PHE A 1 100 ? 7.465 1.712 -1.041 1.00 84.81 100 PHE A O 1
ATOM 831 N N . SER A 1 101 ? 9.058 0.307 -1.762 1.00 81.56 101 SER A N 1
ATOM 832 C CA . SER A 1 101 ? 9.938 0.465 -0.598 1.00 81.56 101 SER A CA 1
ATOM 833 C C . SER A 1 101 ? 10.536 1.872 -0.486 1.00 81.56 101 SER A C 1
ATOM 835 O O . SER A 1 101 ? 10.808 2.316 0.626 1.00 81.56 101 SER A O 1
ATOM 837 N N . THR A 1 102 ? 10.653 2.627 -1.591 1.00 82.50 102 THR A N 1
ATOM 838 C CA . THR A 1 102 ? 10.996 4.065 -1.538 1.00 82.50 102 THR A CA 1
ATOM 839 C C . THR A 1 102 ? 9.903 4.923 -0.895 1.00 82.50 102 THR A C 1
ATOM 841 O O . THR A 1 102 ? 10.134 6.097 -0.622 1.00 82.50 102 THR A O 1
ATOM 844 N N . GLY A 1 103 ? 8.726 4.366 -0.583 1.00 80.75 103 GLY A N 1
ATOM 845 C CA . GLY A 1 103 ? 7.694 5.058 0.189 1.00 80.75 103 GLY A CA 1
ATOM 846 C C . GLY A 1 103 ? 8.209 5.597 1.528 1.00 80.75 103 GLY A C 1
ATOM 847 O O . GLY A 1 103 ? 7.761 6.655 1.957 1.00 80.75 103 GLY A O 1
ATOM 848 N N . THR A 1 104 ? 9.197 4.939 2.146 1.00 77.12 104 THR A N 1
ATOM 849 C CA . THR A 1 104 ? 9.874 5.455 3.348 1.00 77.12 104 THR A CA 1
ATOM 850 C C . THR A 1 104 ? 10.655 6.729 3.054 1.00 77.12 104 THR A C 1
ATOM 852 O O . THR A 1 104 ? 10.507 7.686 3.799 1.00 77.12 104 THR A O 1
ATOM 855 N N . LEU A 1 105 ? 11.378 6.803 1.931 1.00 78.69 105 LEU A N 1
ATOM 856 C CA . LEU A 1 105 ? 12.053 8.024 1.483 1.00 78.69 105 LEU A CA 1
ATOM 857 C C . LEU A 1 105 ? 11.052 9.173 1.297 1.00 78.69 105 LEU A C 1
ATOM 859 O O . LEU A 1 105 ? 11.283 10.275 1.788 1.00 78.69 105 LEU A O 1
ATOM 863 N 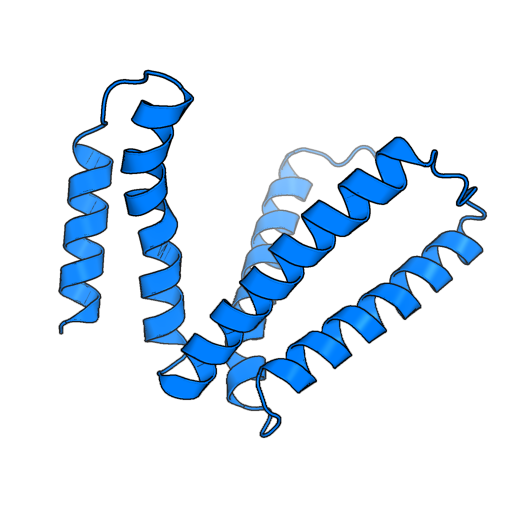N . PHE A 1 106 ? 9.925 8.921 0.624 1.00 79.81 106 PHE A N 1
ATOM 864 C CA . PHE A 1 106 ? 8.871 9.930 0.471 1.00 79.81 106 PHE A CA 1
ATOM 865 C C . PHE A 1 106 ? 8.270 10.333 1.823 1.00 79.81 106 PHE A C 1
ATOM 867 O O . PHE A 1 106 ? 8.079 11.523 2.073 1.00 79.81 106 PHE A O 1
ATOM 874 N N . SER A 1 107 ? 8.023 9.370 2.715 1.00 77.44 107 SER A N 1
ATOM 875 C CA . SER A 1 107 ? 7.540 9.628 4.075 1.00 77.44 107 SER A CA 1
ATOM 876 C C . SER A 1 107 ? 8.517 10.497 4.857 1.00 77.44 107 SER A C 1
ATOM 878 O O . SER A 1 107 ? 8.090 11.455 5.484 1.00 77.44 107 SER A O 1
ATOM 880 N N . SER A 1 108 ? 9.823 10.263 4.746 1.00 74.31 108 SER A N 1
ATOM 881 C CA . SER A 1 108 ? 10.857 11.077 5.390 1.00 74.31 108 SER A CA 1
ATOM 882 C C . SER A 1 108 ? 10.872 12.525 4.924 1.00 74.31 108 SER A C 1
ATOM 884 O O . SER A 1 108 ? 11.266 13.390 5.693 1.00 74.31 108 SER A O 1
ATOM 886 N N . PHE A 1 109 ? 10.430 12.824 3.699 1.00 77.06 109 PHE A N 1
ATOM 887 C CA . PHE A 1 109 ? 10.252 14.204 3.232 1.00 77.06 109 PHE A CA 1
ATOM 888 C C . PHE A 1 109 ? 8.904 14.807 3.653 1.00 77.06 109 PHE A C 1
ATOM 890 O O . PHE A 1 109 ? 8.833 15.996 3.971 1.00 77.06 109 PHE A O 1
ATOM 897 N N . ILE A 1 110 ? 7.839 14.002 3.677 1.00 80.00 110 ILE A N 1
ATOM 898 C CA . ILE A 1 110 ? 6.473 14.438 4.008 1.00 80.00 110 ILE A CA 1
ATOM 899 C C . ILE A 1 110 ? 6.285 14.614 5.525 1.00 80.00 110 ILE A C 1
ATOM 901 O O . ILE A 1 110 ? 5.651 15.574 5.962 1.00 80.00 110 ILE A O 1
ATOM 905 N N . GLU A 1 111 ? 6.850 13.737 6.353 1.00 76.44 111 GLU A N 1
ATOM 906 C CA . GLU A 1 111 ? 6.756 13.793 7.816 1.00 76.44 111 GLU A CA 1
ATOM 907 C C . GLU A 1 111 ? 7.255 15.124 8.402 1.00 76.44 111 GLU A C 1
ATOM 909 O O . GLU A 1 111 ? 6.541 15.711 9.214 1.00 76.44 111 GLU A O 1
ATOM 914 N N . PRO A 1 112 ? 8.416 15.671 8.001 1.00 72.69 112 PRO A N 1
ATOM 915 C CA . PRO A 1 112 ? 8.855 17.004 8.403 1.00 72.69 112 PRO A CA 1
ATOM 916 C C . PRO A 1 112 ? 7.860 18.106 8.047 1.00 72.69 112 PRO A C 1
ATOM 918 O O . PRO A 1 112 ? 7.701 19.051 8.818 1.00 72.69 112 PRO A O 1
ATOM 921 N N . LEU A 1 113 ? 7.174 17.984 6.906 1.00 77.94 113 LEU A N 1
ATOM 922 C CA . LEU A 1 113 ? 6.220 18.982 6.428 1.00 77.94 113 LEU A CA 1
ATOM 923 C C . LEU A 1 113 ? 4.930 18.985 7.265 1.00 77.94 113 LEU A C 1
ATOM 925 O O . LEU A 1 113 ? 4.427 20.053 7.609 1.00 77.94 113 LEU A O 1
ATOM 929 N N . PHE A 1 114 ? 4.422 17.807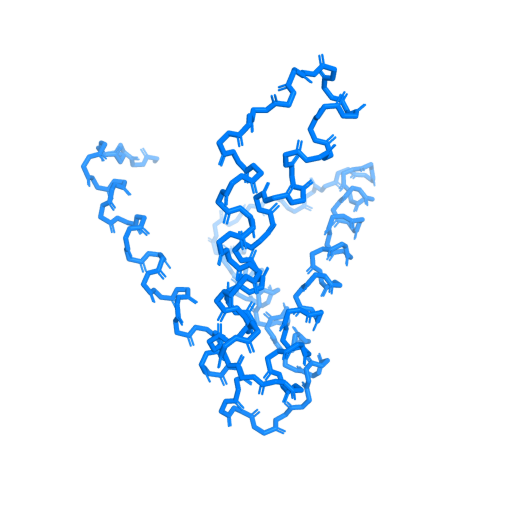 7.637 1.00 79.50 114 PHE A N 1
ATOM 930 C CA . PHE A 1 114 ? 3.185 17.671 8.419 1.00 79.50 114 PHE A CA 1
ATOM 931 C C . PHE A 1 114 ? 3.409 17.724 9.936 1.00 79.50 114 PHE A C 1
ATOM 933 O O . PHE A 1 114 ? 2.619 18.329 10.659 1.00 79.50 114 PHE A O 1
ATOM 940 N N . TYR A 1 115 ? 4.489 17.119 10.430 1.00 77.44 115 TYR A N 1
ATOM 941 C CA . TYR A 1 115 ? 4.762 16.934 11.859 1.00 77.44 115 TYR A CA 1
ATOM 942 C C . TYR A 1 115 ? 5.892 17.826 12.397 1.00 77.44 115 TYR A C 1
ATOM 944 O O . TYR A 1 115 ? 6.237 17.717 13.573 1.00 77.44 115 TYR A O 1
ATOM 952 N N . LYS A 1 116 ? 6.476 18.716 11.573 1.00 68.31 116 LYS A N 1
ATOM 953 C CA . LYS A 1 116 ? 7.577 19.635 11.950 1.00 68.31 116 LYS A CA 1
ATOM 954 C C . LYS A 1 116 ? 8.763 18.926 12.621 1.00 68.31 116 LYS A C 1
ATOM 956 O O . LYS A 1 116 ? 9.412 19.468 13.518 1.00 68.31 116 LYS A O 1
ATOM 961 N N . ARG A 1 117 ? 9.041 17.691 12.204 1.00 67.38 117 ARG A N 1
ATOM 962 C CA . ARG A 1 117 ? 10.146 16.873 12.716 1.00 67.38 117 ARG A CA 1
ATOM 963 C C . ARG A 1 117 ? 11.423 17.118 11.905 1.00 67.38 117 ARG A C 1
ATOM 965 O O . ARG A 1 117 ? 11.363 17.550 10.759 1.00 67.38 117 ARG A O 1
ATOM 972 N N . ARG A 1 118 ? 12.594 16.867 12.500 1.00 66.06 118 ARG A N 1
ATOM 973 C CA . ARG A 1 118 ? 13.880 16.983 11.789 1.00 66.06 118 ARG A CA 1
ATOM 974 C C . ARG A 1 118 ? 14.037 15.818 10.810 1.00 66.06 118 ARG A C 1
ATOM 976 O O . ARG A 1 118 ? 13.785 14.681 11.195 1.00 66.06 118 ARG A O 1
ATOM 983 N N . LEU A 1 119 ? 14.489 16.117 9.592 1.00 67.62 119 LEU A N 1
ATOM 984 C CA . LEU A 1 119 ? 14.879 15.122 8.590 1.00 67.62 119 LEU A CA 1
ATOM 985 C C . LEU A 1 119 ? 15.970 14.208 9.158 1.00 67.62 119 LEU A C 1
ATOM 987 O O . LEU A 1 119 ? 17.011 14.686 9.616 1.00 67.62 119 LEU A O 1
ATOM 991 N N . LEU A 1 120 ? 15.735 12.900 9.129 1.00 68.00 120 LEU A N 1
ATOM 992 C CA . LEU A 1 120 ? 16.695 11.906 9.585 1.00 68.00 120 LEU A CA 1
ATOM 993 C C . LEU A 1 120 ? 17.579 11.490 8.401 1.00 68.00 120 LEU A C 1
ATOM 995 O O . LEU A 1 120 ? 17.126 10.841 7.462 1.00 68.00 120 LEU A O 1
ATOM 999 N N . GLY A 1 121 ? 18.859 11.876 8.424 1.00 70.31 121 GLY A N 1
ATOM 1000 C CA . GLY A 1 121 ? 19.771 11.701 7.281 1.00 70.31 121 GLY A CA 1
ATOM 1001 C C . GLY A 1 121 ? 19.972 10.249 6.820 1.00 70.31 121 GLY A C 1
ATOM 1002 O O . GLY A 1 121 ? 20.260 10.013 5.649 1.00 70.31 121 GLY A O 1
ATOM 1003 N N . TYR A 1 122 ? 19.768 9.269 7.705 1.00 71.56 122 TYR A N 1
ATOM 1004 C CA . TYR A 1 122 ? 19.832 7.847 7.355 1.00 71.56 122 TYR A CA 1
ATOM 1005 C C . TYR A 1 122 ? 18.684 7.401 6.440 1.00 71.56 122 TYR A C 1
ATOM 1007 O O . TYR A 1 12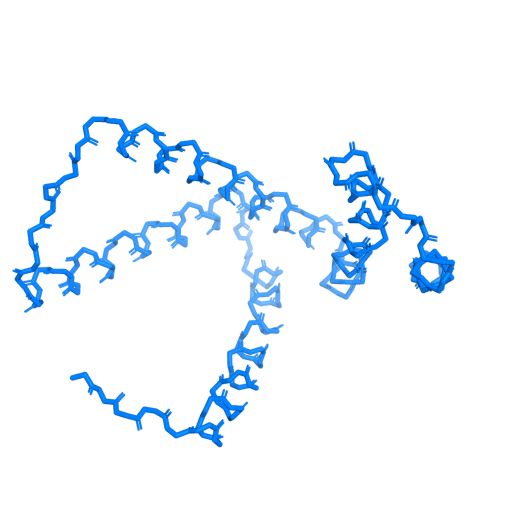2 ? 18.896 6.547 5.587 1.00 71.56 122 TYR A O 1
ATOM 1015 N N . GLU A 1 123 ? 17.496 7.998 6.542 1.00 70.62 123 GLU A N 1
ATOM 1016 C CA . GLU A 1 123 ? 16.362 7.643 5.678 1.00 70.62 123 GLU A CA 1
ATOM 1017 C C . GLU A 1 123 ? 16.583 8.122 4.235 1.00 70.62 123 GLU A C 1
ATOM 1019 O O . GLU A 1 123 ? 16.264 7.415 3.278 1.00 70.62 123 GLU A O 1
ATOM 1024 N N . ILE A 1 124 ? 17.239 9.277 4.076 1.00 75.50 124 ILE A N 1
ATOM 1025 C CA . ILE A 1 124 ? 17.672 9.804 2.775 1.00 75.50 124 ILE A CA 1
ATOM 1026 C C . ILE A 1 124 ? 18.733 8.888 2.149 1.00 75.50 124 ILE A C 1
ATOM 1028 O O . ILE A 1 124 ? 18.656 8.582 0.958 1.00 75.50 124 ILE A O 1
ATOM 1032 N N . LEU A 1 125 ? 19.696 8.410 2.947 1.00 80.81 125 LEU A N 1
ATOM 1033 C CA . LEU A 1 125 ? 20.723 7.470 2.490 1.00 80.81 125 LEU A CA 1
ATOM 1034 C C . LEU A 1 125 ? 20.107 6.147 2.006 1.00 80.81 125 LEU A C 1
ATOM 1036 O O . LEU A 1 125 ? 20.445 5.685 0.918 1.00 80.81 125 LEU A O 1
ATOM 1040 N N . PHE A 1 126 ? 19.175 5.561 2.768 1.00 76.94 126 PHE A N 1
ATOM 1041 C CA . PHE A 1 126 ? 18.467 4.349 2.345 1.00 76.94 126 PHE A CA 1
ATOM 1042 C C . PHE A 1 126 ? 17.658 4.575 1.068 1.00 76.94 126 PHE A C 1
ATOM 1044 O O . PHE A 1 126 ? 17.705 3.744 0.164 1.00 76.94 126 PHE A O 1
ATOM 1051 N N . GLY A 1 127 ? 16.981 5.716 0.941 1.00 73.06 127 GLY A N 1
ATOM 1052 C CA . GLY A 1 127 ? 16.274 6.064 -0.286 1.00 73.06 127 GLY A CA 1
ATOM 1053 C C . GLY A 1 127 ? 17.180 6.173 -1.514 1.00 73.06 127 GLY A C 1
ATOM 1054 O O . GLY A 1 127 ? 16.834 5.650 -2.570 1.00 73.06 127 GLY A O 1
ATOM 1055 N N . LEU A 1 128 ? 18.359 6.786 -1.375 1.00 78.69 128 LEU A N 1
ATOM 1056 C CA . LEU A 1 128 ? 19.362 6.869 -2.444 1.00 78.69 128 LEU A CA 1
ATOM 1057 C C . LEU A 1 128 ? 19.880 5.489 -2.869 1.00 78.69 128 LEU A C 1
ATOM 1059 O O . LEU A 1 128 ? 20.008 5.234 -4.065 1.00 78.69 128 LEU A O 1
ATOM 1063 N N . ILE A 1 129 ? 20.129 4.589 -1.911 1.00 81.19 129 ILE A N 1
ATOM 1064 C CA . ILE A 1 129 ? 20.526 3.200 -2.198 1.00 81.19 129 ILE A CA 1
ATOM 1065 C C . ILE A 1 129 ? 19.437 2.492 -3.012 1.00 81.19 129 ILE A C 1
ATOM 1067 O O . ILE A 1 129 ? 19.744 1.817 -3.992 1.00 81.19 129 ILE A O 1
ATOM 1071 N N . ILE A 1 130 ? 18.166 2.677 -2.643 1.00 76.56 130 ILE A N 1
ATOM 1072 C CA . ILE A 1 130 ? 17.042 2.069 -3.359 1.00 76.56 130 ILE A CA 1
ATOM 1073 C C . ILE A 1 130 ? 16.934 2.628 -4.785 1.00 76.56 130 ILE A C 1
ATOM 1075 O O . ILE A 1 130 ? 16.760 1.854 -5.722 1.00 76.56 130 ILE A O 1
ATOM 1079 N N . ILE A 1 131 ? 17.091 3.943 -4.978 1.00 78.69 131 ILE A N 1
ATOM 1080 C CA . ILE A 1 131 ? 17.102 4.557 -6.318 1.00 78.69 131 ILE A CA 1
ATOM 1081 C C . ILE A 1 131 ? 18.242 3.981 -7.168 1.00 78.69 131 ILE A C 1
ATOM 1083 O O . ILE A 1 131 ? 18.016 3.614 -8.318 1.00 78.69 131 ILE A O 1
ATOM 1087 N N . GLY A 1 132 ? 19.444 3.840 -6.599 1.00 78.81 132 GLY A N 1
ATOM 1088 C CA . GLY A 1 132 ? 20.575 3.205 -7.278 1.00 78.81 132 GLY A CA 1
ATOM 1089 C C . GLY A 1 132 ? 20.288 1.756 -7.687 1.00 78.81 132 GLY A C 1
ATOM 1090 O O . GLY A 1 132 ? 20.623 1.361 -8.799 1.00 78.81 132 GLY A O 1
ATOM 1091 N N . ALA A 1 133 ? 19.605 0.992 -6.833 1.00 76.19 133 ALA A N 1
ATOM 1092 C CA . ALA A 1 133 ? 19.207 -0.387 -7.119 1.00 76.19 133 ALA A CA 1
ATOM 1093 C C . ALA A 1 133 ? 18.101 -0.514 -8.183 1.00 76.19 133 ALA A C 1
ATOM 1095 O O . ALA A 1 133 ? 17.963 -1.576 -8.773 1.00 76.19 133 ALA A O 1
ATOM 1096 N N . ILE A 1 134 ? 17.296 0.530 -8.411 1.00 74.06 134 ILE A N 1
ATOM 1097 C CA . ILE A 1 134 ? 16.268 0.549 -9.468 1.00 74.06 134 ILE A CA 1
ATOM 1098 C C . ILE A 1 134 ? 16.886 0.861 -10.840 1.00 74.06 134 ILE A C 1
ATOM 1100 O O . ILE A 1 134 ? 16.351 0.432 -11.860 1.00 74.06 134 ILE A O 1
ATOM 1104 N N . ILE A 1 135 ? 17.967 1.648 -10.872 1.00 76.12 135 ILE A N 1
ATOM 1105 C CA . ILE A 1 135 ? 18.641 2.071 -12.110 1.00 76.12 135 ILE A CA 1
ATOM 1106 C C . ILE A 1 135 ? 19.536 0.959 -12.687 1.00 76.12 135 ILE A C 1
ATOM 1108 O O . ILE A 1 135 ? 19.710 0.913 -13.905 1.00 76.12 135 ILE A O 1
ATOM 1112 N N . LEU A 1 136 ? 20.109 0.107 -11.827 1.00 66.31 136 LEU A N 1
ATOM 1113 C CA . LEU A 1 136 ? 20.953 -1.036 -12.203 1.00 66.31 136 LEU A CA 1
ATOM 1114 C C . LEU A 1 136 ? 20.117 -2.243 -12.655 1.00 66.31 136 LEU A C 1
ATOM 1116 O O . LEU A 1 136 ? 20.495 -2.850 -13.681 1.00 66.31 136 LEU A O 1
#

Sequence (136 aa):
MEKVTARNNFLLLHLIVFIWGWSPIFGKLISVDALQLVWFRVLFTIVFVSAYMIYIRQDLRIGDKDLYKLLVIGAIIAFHWYCFYHAIKVSNVSVALVAFSTGTLFSSFIEPLFYKRRLLGYEILFGLIIIGAIIL

Radius of gyration: 18.84 Å; chains: 1; bounding box: 46×35×42 Å

Foldseek 3Di:
DDPCDPVNVVVVVVVVVVVVLCPLVVLQVPPDALLVVLVVVVVVVCVVVVVVCVVVVPDPDDDPVVVVVCVVVVVVVSVVSSVLSNCCNVDNSVLSVLVVVLVLVVCLVVCCVPVVDDRDVVSPVVSVVSVVVNVD